Protein AF-A0A1C7MVA5-F1 (afdb_monomer_lite)

Foldseek 3Di:
DDPQDPDDPDPQQPPPPVDDDDDPVCVVCCVPVVDDCRRGPDDDPDDPVVVLVCCVRPQPQWDADPVRDIDGDPPPQPDDPLQPDEDECDPVCNVVDDDDSRHHYDYDD

Secondary structure (DSSP, 8-state):
---PPTT-S--SS----TT----HHHHHHHHHH---TTTS---SS--HHHHHHHHHHHSTT-EE-TTS-EE---TT--S--GGG-EEE--TTTGGGS--SSSSEEE---

InterPro domains:
  IPR001272 Phosphoenolpyruvate carboxykinase, ATP-utilising [PF01293] (41-108)
  IPR001272 Phosphoenolpyruvate carboxykinase, ATP-utilising [PTHR30031] (36-108)
  IPR008210 Phosphoenolpyruvate carboxykinase, N-terminal [G3DSA:3.40.449.10] (24-109)
  IPR008210 Phosphoenolpyruvate carboxykinase, N-terminal [SSF68923] (41-109)

Organism: NCBI:txid101091

Structure (mmCIF, N/CA/C/O backbone):
data_AF-A0A1C7MVA5-F1
#
_entry.id   AF-A0A1C7MVA5-F1
#
loop_
_atom_site.group_PDB
_atom_site.id
_atom_site.type_symbol
_atom_site.label_atom_id
_atom_site.label_alt_id
_atom_site.label_comp_id
_atom_site.label_asym_id
_atom_site.label_entity_id
_atom_site.label_seq_id
_atom_site.pdbx_PDB_ins_code
_atom_site.Cartn_x
_atom_site.Cartn_y
_atom_site.Cartn_z
_atom_site.occupancy
_atom_site.B_iso_or_equiv
_atom_site.auth_seq_id
_atom_site.auth_comp_id
_atom_site.auth_asym_id
_atom_site.auth_atom_id
_atom_site.pdbx_PDB_model_num
ATOM 1 N N . MET A 1 1 ? 12.395 -19.379 -6.791 1.00 32.56 1 MET A N 1
ATOM 2 C CA . MET A 1 1 ? 12.759 -19.093 -8.194 1.00 32.56 1 MET A CA 1
ATOM 3 C C . MET A 1 1 ? 12.005 -17.841 -8.599 1.00 32.56 1 MET A C 1
ATOM 5 O O . MET A 1 1 ? 10.784 -17.878 -8.629 1.00 32.56 1 MET A O 1
ATOM 9 N N . VAL A 1 2 ? 12.702 -16.716 -8.759 1.00 37.62 2 VAL A N 1
ATOM 10 C CA . VAL A 1 2 ? 12.077 -15.438 -9.129 1.00 37.62 2 VAL A CA 1
ATOM 11 C C . VAL A 1 2 ? 11.956 -15.441 -10.652 1.00 37.62 2 VAL A C 1
ATOM 13 O O . VAL A 1 2 ? 12.969 -15.429 -11.343 1.00 37.62 2 VAL A O 1
ATOM 16 N N . ASN A 1 3 ? 10.736 -15.566 -11.177 1.00 32.31 3 ASN A N 1
ATOM 17 C CA . ASN A 1 3 ? 10.489 -15.515 -12.619 1.00 32.31 3 ASN A CA 1
ATOM 18 C C . ASN A 1 3 ? 10.532 -14.055 -13.079 1.00 32.31 3 ASN A C 1
ATOM 20 O O . ASN A 1 3 ? 9.502 -13.390 -13.167 1.00 32.31 3 ASN A O 1
ATOM 24 N N . THR A 1 4 ? 11.726 -13.546 -13.364 1.00 49.03 4 THR A N 1
ATOM 25 C CA . THR A 1 4 ? 11.883 -12.250 -14.027 1.00 49.03 4 THR A CA 1
ATOM 26 C C . THR A 1 4 ? 11.502 -12.409 -15.499 1.00 49.03 4 THR A C 1
ATOM 28 O O . THR A 1 4 ? 12.032 -13.279 -16.192 1.00 49.03 4 THR A O 1
ATOM 31 N N . ARG A 1 5 ? 10.562 -11.594 -15.993 1.00 41.16 5 ARG A N 1
ATOM 32 C CA . ARG A 1 5 ? 10.206 -11.574 -17.420 1.00 41.16 5 ARG A CA 1
ATOM 33 C C . ARG A 1 5 ? 11.407 -11.072 -18.243 1.00 41.16 5 ARG A C 1
ATOM 35 O O . ARG A 1 5 ? 12.018 -10.076 -17.849 1.00 41.16 5 ARG A O 1
ATOM 42 N N . PRO A 1 6 ? 11.753 -11.721 -19.369 1.00 32.12 6 PRO A N 1
ATOM 43 C CA . PRO A 1 6 ? 12.849 -11.268 -20.218 1.00 32.12 6 PRO A CA 1
ATOM 44 C C . PRO A 1 6 ? 12.501 -9.909 -20.844 1.00 32.12 6 PRO A C 1
ATOM 46 O O . PRO A 1 6 ? 11.488 -9.790 -21.527 1.00 32.12 6 PRO A O 1
ATOM 49 N N . GLY A 1 7 ? 13.336 -8.892 -20.589 1.00 42.09 7 GLY A N 1
ATOM 50 C CA . GLY A 1 7 ? 13.245 -7.574 -21.234 1.00 42.09 7 GLY A CA 1
ATOM 51 C C . GLY A 1 7 ? 12.961 -6.362 -20.337 1.00 42.09 7 GLY A C 1
ATOM 52 O O . GLY A 1 7 ? 12.765 -5.284 -20.885 1.00 42.09 7 GLY A O 1
ATOM 53 N N . SER A 1 8 ? 12.948 -6.477 -19.001 1.00 43.47 8 SER A N 1
ATOM 54 C CA . SER A 1 8 ? 12.850 -5.276 -18.147 1.00 43.47 8 SER A CA 1
ATOM 55 C C . SER A 1 8 ? 14.203 -4.543 -18.080 1.00 43.47 8 SER A C 1
ATOM 57 O O . SER A 1 8 ? 15.161 -5.131 -17.573 1.00 43.47 8 SER A O 1
ATOM 59 N N . PRO A 1 9 ? 14.317 -3.282 -18.554 1.00 42.09 9 PRO A N 1
ATOM 60 C CA . PRO A 1 9 ? 15.557 -2.502 -18.464 1.00 42.09 9 PRO A CA 1
ATOM 61 C C . PRO A 1 9 ? 15.857 -2.038 -17.031 1.00 42.09 9 PRO A C 1
ATOM 63 O O . PRO A 1 9 ? 16.960 -1.584 -16.740 1.00 42.09 9 PRO A O 1
ATOM 66 N N . TYR A 1 10 ? 14.890 -2.173 -16.126 1.00 44.34 10 TYR A N 1
ATOM 67 C CA . TYR A 1 10 ? 15.037 -1.853 -14.721 1.00 44.34 10 TYR A CA 1
ATOM 68 C C . TYR A 1 10 ? 15.322 -3.153 -13.963 1.00 44.34 10 TYR A C 1
ATOM 70 O O . TYR A 1 10 ? 14.438 -3.878 -13.501 1.00 44.34 10 TYR A O 1
ATOM 78 N N . THR A 1 11 ? 16.596 -3.500 -13.840 1.00 50.84 11 THR A N 1
ATOM 79 C CA . THR A 1 11 ? 17.004 -4.402 -12.768 1.00 50.84 11 THR A CA 1
ATOM 80 C C . THR A 1 11 ? 16.792 -3.629 -11.471 1.00 50.84 11 THR A C 1
ATOM 82 O O . THR A 1 11 ? 17.425 -2.595 -11.287 1.00 50.84 11 THR A O 1
ATOM 85 N N . GLY A 1 12 ? 15.934 -4.099 -10.558 1.00 47.91 12 GLY A N 1
ATOM 86 C CA . GLY A 1 12 ? 15.746 -3.506 -9.216 1.00 47.91 12 GLY A CA 1
ATOM 87 C C . GLY A 1 12 ? 17.000 -3.548 -8.325 1.00 47.91 12 GLY A C 1
ATOM 88 O O . GLY A 1 12 ? 16.915 -3.406 -7.114 1.00 47.91 12 GLY A O 1
ATOM 89 N N . TYR A 1 13 ? 18.157 -3.783 -8.935 1.00 45.00 13 TYR A N 1
ATOM 90 C CA . TYR A 1 13 ? 19.482 -3.758 -8.371 1.00 45.00 13 TYR A CA 1
ATOM 91 C C . TYR A 1 13 ? 20.161 -2.497 -8.908 1.00 45.00 13 TYR A C 1
ATOM 93 O O . TYR A 1 13 ? 20.520 -2.438 -10.088 1.00 45.00 13 TYR A O 1
ATOM 101 N N . ARG A 1 14 ? 20.315 -1.472 -8.062 1.00 54.28 14 ARG A N 1
ATOM 102 C CA . ARG A 1 14 ? 21.263 -0.390 -8.345 1.00 54.28 14 ARG A CA 1
ATOM 103 C C . ARG A 1 14 ? 22.636 -1.069 -8.384 1.00 54.28 14 ARG A C 1
ATOM 105 O O . ARG A 1 14 ? 22.995 -1.707 -7.394 1.00 54.28 14 ARG A O 1
ATOM 112 N N . PRO A 1 15 ? 23.390 -1.037 -9.499 1.00 49.03 15 PRO A N 1
ATOM 113 C CA . PRO A 1 15 ? 24.743 -1.570 -9.474 1.00 49.03 15 PRO A CA 1
ATOM 114 C C . PRO A 1 15 ? 25.492 -0.829 -8.369 1.00 49.03 15 PRO A C 1
ATOM 116 O O . PRO A 1 15 ? 25.389 0.397 -8.290 1.00 49.03 15 PRO A O 1
ATOM 119 N N . ALA A 1 16 ? 26.188 -1.573 -7.507 1.00 49.06 16 ALA A N 1
ATOM 120 C CA . ALA A 1 16 ? 27.026 -1.010 -6.459 1.00 49.06 16 ALA A CA 1
ATOM 121 C C . ALA A 1 16 ? 28.090 -0.126 -7.121 1.00 49.06 16 ALA A C 1
ATOM 123 O O . ALA A 1 16 ? 29.156 -0.585 -7.532 1.00 49.06 16 ALA A O 1
ATOM 124 N N . SER A 1 17 ? 27.771 1.150 -7.316 1.00 47.09 17 SER A N 1
ATOM 125 C CA . SER A 1 17 ? 28.736 2.124 -7.781 1.00 47.09 17 SER A CA 1
ATOM 126 C C . SER A 1 17 ? 29.634 2.385 -6.588 1.00 47.09 17 SER A C 1
ATOM 128 O O . SER A 1 17 ? 29.167 2.916 -5.580 1.00 47.09 17 SER A O 1
ATOM 130 N N . ALA A 1 18 ? 30.902 2.016 -6.703 1.00 50.16 18 ALA A N 1
ATOM 131 C CA . ALA A 1 18 ? 31.895 2.088 -5.637 1.00 50.16 18 ALA A CA 1
ATOM 132 C C . ALA A 1 18 ? 32.192 3.515 -5.109 1.00 50.16 18 ALA A C 1
ATOM 134 O O . ALA A 1 18 ? 33.189 3.687 -4.428 1.00 50.16 18 ALA A O 1
ATOM 135 N N . ASN A 1 19 ? 31.361 4.522 -5.426 1.00 53.75 19 ASN A N 1
ATOM 136 C CA . ASN A 1 19 ? 31.428 5.916 -4.970 1.00 53.75 19 ASN A CA 1
ATOM 137 C C . ASN A 1 19 ? 30.049 6.631 -5.065 1.00 53.75 19 ASN A C 1
ATOM 139 O O . ASN A 1 19 ? 29.974 7.760 -5.551 1.00 53.75 19 ASN A O 1
ATOM 143 N N . SER A 1 20 ? 28.930 5.997 -4.680 1.00 60.91 20 SER A N 1
ATOM 144 C CA . SER A 1 20 ? 27.649 6.730 -4.612 1.00 60.91 20 SER A CA 1
ATOM 145 C C . SER A 1 20 ? 27.613 7.603 -3.360 1.00 60.91 2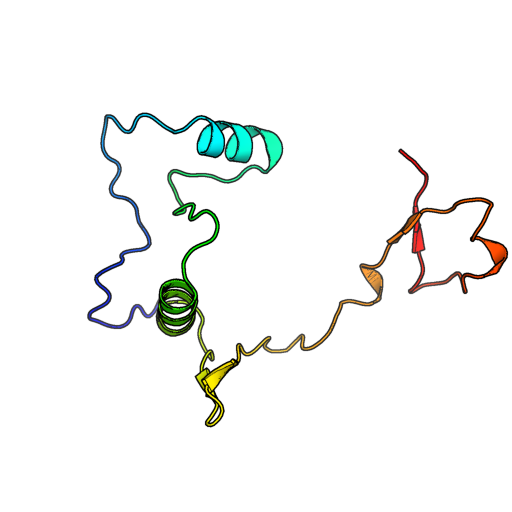0 SER A C 1
ATOM 147 O O . SER A 1 20 ? 27.527 7.097 -2.250 1.00 60.91 20 SER A O 1
ATOM 149 N N . VAL A 1 21 ? 27.671 8.920 -3.543 1.00 74.25 21 VAL A N 1
ATOM 150 C CA . VAL A 1 21 ? 27.310 9.874 -2.491 1.00 74.25 21 VAL A CA 1
ATOM 151 C C . VAL A 1 21 ? 25.806 9.734 -2.261 1.00 74.25 21 VAL A C 1
ATOM 153 O O . VAL A 1 21 ? 25.022 9.999 -3.177 1.00 74.25 21 VAL A O 1
ATOM 156 N N . HIS A 1 22 ? 25.413 9.267 -1.077 1.00 79.00 22 HIS A N 1
ATOM 157 C CA . HIS A 1 22 ? 24.009 9.183 -0.694 1.00 79.00 22 HIS A CA 1
ATOM 158 C C . HIS A 1 22 ? 23.458 10.583 -0.442 1.00 79.00 22 HIS A C 1
ATOM 160 O O . HIS A 1 22 ? 24.145 11.496 0.019 1.00 79.00 22 HIS A O 1
ATOM 166 N N . THR A 1 23 ? 22.202 10.781 -0.810 1.00 86.44 23 THR A N 1
ATOM 167 C CA . THR A 1 23 ? 21.480 12.001 -0.483 1.00 86.44 23 THR A CA 1
ATOM 168 C C . THR A 1 23 ? 21.112 11.984 0.994 1.00 86.44 23 THR A C 1
ATOM 170 O O . THR A 1 23 ? 20.806 10.936 1.557 1.00 86.44 23 THR A O 1
ATOM 173 N N . LYS A 1 24 ? 21.023 13.167 1.605 1.00 88.50 24 LYS A N 1
ATOM 174 C CA . LYS A 1 24 ? 20.553 13.301 2.989 1.00 88.50 24 LYS A CA 1
ATOM 175 C C . LYS A 1 24 ? 19.200 12.611 3.227 1.00 88.50 24 LYS A C 1
ATOM 177 O O . LYS A 1 24 ? 18.966 12.055 4.283 1.00 88.50 24 LYS A O 1
ATOM 182 N N . VAL A 1 25 ? 18.319 12.605 2.222 1.00 87.56 25 VAL A N 1
ATOM 183 C CA . VAL A 1 25 ? 17.016 11.925 2.302 1.00 87.56 25 VAL A CA 1
ATOM 184 C C . VAL A 1 25 ? 17.170 10.405 2.384 1.00 87.56 25 VAL A C 1
ATOM 186 O O . VAL A 1 25 ? 16.421 9.766 3.113 1.00 87.56 25 VAL A O 1
ATOM 189 N N . GLU A 1 26 ? 18.108 9.818 1.638 1.00 88.56 26 GLU A N 1
ATOM 190 C CA . GLU A 1 26 ? 18.408 8.384 1.726 1.00 88.56 26 GLU A CA 1
ATOM 191 C C . GLU A 1 26 ? 18.971 8.041 3.114 1.00 88.56 26 GLU A C 1
ATOM 193 O O . GLU A 1 26 ? 18.495 7.099 3.742 1.00 88.56 26 GLU A O 1
ATOM 198 N N . GLU A 1 27 ? 19.905 8.846 3.626 1.00 89.75 27 GLU A N 1
ATOM 199 C CA . GLU A 1 27 ? 20.475 8.689 4.972 1.00 89.75 27 GLU A CA 1
ATOM 200 C C . GLU A 1 27 ? 19.411 8.811 6.072 1.00 89.75 27 GLU A C 1
ATOM 202 O O . GLU A 1 27 ? 19.288 7.913 6.904 1.00 89.75 27 GLU A O 1
ATOM 207 N N . ASP A 1 28 ? 18.579 9.856 6.025 1.00 91.69 28 ASP A N 1
ATOM 208 C CA . ASP A 1 28 ? 17.484 10.066 6.974 1.00 91.69 28 ASP A CA 1
ATOM 209 C C . ASP A 1 28 ? 16.504 8.872 6.932 1.00 91.69 28 ASP A C 1
ATOM 211 O O . ASP A 1 28 ? 16.111 8.327 7.963 1.00 91.69 28 ASP A O 1
ATOM 215 N N . LEU A 1 29 ? 16.110 8.402 5.743 1.00 91.06 29 LEU A N 1
ATOM 216 C CA . LEU A 1 29 ? 15.213 7.245 5.616 1.00 91.06 29 LEU A CA 1
ATOM 217 C C . LEU A 1 29 ? 15.842 5.950 6.140 1.00 91.06 29 LEU A C 1
ATOM 219 O O . LEU A 1 29 ? 15.129 5.091 6.668 1.00 91.06 29 LEU A O 1
ATOM 223 N N . HIS A 1 30 ? 17.156 5.803 6.014 1.00 92.12 30 HIS A N 1
ATOM 224 C CA . HIS A 1 30 ? 17.869 4.682 6.600 1.00 92.12 30 HIS A CA 1
ATOM 225 C C . HIS A 1 30 ? 17.847 4.741 8.129 1.00 92.12 30 HIS A C 1
ATOM 227 O O . HIS A 1 30 ? 17.467 3.761 8.767 1.00 92.12 30 HIS A O 1
ATOM 233 N N . GLU A 1 31 ? 18.173 5.895 8.711 1.00 93.25 31 GLU A N 1
ATOM 234 C CA . GLU A 1 31 ? 18.221 6.085 10.162 1.00 93.25 31 GLU A CA 1
ATOM 235 C C . GLU A 1 31 ? 16.836 5.949 10.814 1.00 93.25 31 GLU A C 1
ATOM 237 O O . GLU A 1 31 ? 16.670 5.200 11.777 1.00 93.25 31 GLU A O 1
ATOM 242 N N . TYR A 1 32 ? 15.820 6.630 10.277 1.00 92.50 32 TYR A N 1
ATOM 243 C CA . TYR A 1 32 ? 14.492 6.689 10.898 1.00 92.50 32 TYR A CA 1
ATOM 244 C C . TYR A 1 32 ? 13.593 5.498 10.555 1.00 92.50 32 TYR A C 1
ATOM 246 O O . TYR A 1 32 ? 12.783 5.084 11.386 1.00 92.50 32 TYR A O 1
ATOM 254 N N . ALA A 1 33 ? 13.682 4.974 9.329 1.00 91.25 33 ALA A N 1
ATOM 255 C CA . ALA A 1 33 ? 12.766 3.949 8.825 1.00 91.25 33 ALA A CA 1
ATOM 256 C C . ALA A 1 33 ? 13.446 2.604 8.521 1.00 91.25 33 ALA A C 1
ATOM 258 O O . ALA A 1 33 ? 12.756 1.652 8.153 1.00 91.25 33 ALA A O 1
ATOM 259 N N . GLY A 1 34 ? 14.772 2.499 8.671 1.00 91.25 34 GLY A N 1
ATOM 260 C CA . GLY A 1 34 ? 15.517 1.268 8.397 1.00 91.25 34 GLY A CA 1
ATOM 261 C C . GLY A 1 34 ? 15.528 0.875 6.918 1.00 91.25 34 GLY A C 1
ATOM 262 O O . GLY A 1 34 ? 15.698 -0.302 6.595 1.00 91.25 34 GLY A O 1
ATOM 263 N N . ILE A 1 35 ? 15.298 1.829 6.011 1.00 89.69 35 ILE A N 1
ATOM 264 C CA . ILE A 1 35 ? 15.269 1.566 4.570 1.00 89.69 35 ILE A CA 1
ATOM 265 C C . ILE A 1 35 ? 16.707 1.459 4.056 1.00 89.69 35 ILE A C 1
ATOM 267 O O . ILE A 1 35 ? 17.494 2.396 4.148 1.00 89.69 35 ILE A O 1
ATOM 271 N N . ASP A 1 36 ? 17.055 0.297 3.510 1.00 89.44 36 ASP A N 1
ATOM 272 C CA . ASP A 1 36 ? 18.367 0.027 2.919 1.00 89.44 36 ASP A CA 1
ATOM 273 C C . ASP A 1 36 ? 18.408 0.515 1.461 1.00 89.44 36 ASP A C 1
ATOM 275 O O . ASP A 1 36 ? 17.982 -0.187 0.538 1.00 89.44 36 ASP A O 1
ATOM 279 N N . TYR A 1 37 ? 18.900 1.738 1.262 1.00 85.50 37 TYR A N 1
ATOM 280 C CA . TYR A 1 37 ? 18.987 2.400 -0.045 1.00 85.50 37 TYR A CA 1
ATOM 281 C C . TYR A 1 37 ? 19.985 1.758 -1.022 1.00 85.50 37 TYR A C 1
ATOM 283 O O . TYR A 1 37 ? 19.964 2.088 -2.209 1.00 85.50 37 TYR A O 1
ATOM 291 N N . ASP A 1 38 ? 20.825 0.819 -0.576 1.00 84.81 38 ASP A N 1
ATOM 292 C CA . ASP A 1 38 ? 21.675 0.034 -1.479 1.00 84.81 38 ASP A CA 1
ATOM 293 C C . ASP A 1 38 ? 20.896 -1.115 -2.126 1.00 84.81 38 ASP A C 1
ATOM 295 O O . ASP A 1 38 ? 21.264 -1.618 -3.191 1.00 84.81 38 ASP A O 1
ATOM 299 N N . LYS A 1 39 ? 19.785 -1.525 -1.504 1.00 86.50 39 LYS A N 1
ATOM 300 C CA . LYS A 1 39 ? 18.929 -2.618 -1.984 1.00 86.50 39 LYS A CA 1
ATOM 301 C C . LYS A 1 39 ? 17.658 -2.148 -2.672 1.00 86.50 39 LYS A C 1
ATOM 303 O O . LYS A 1 39 ? 17.036 -2.949 -3.367 1.00 86.50 39 LYS A O 1
ATOM 308 N N . VAL A 1 40 ? 17.247 -0.896 -2.474 1.00 86.12 40 VAL A N 1
ATOM 309 C CA . VAL A 1 40 ? 16.009 -0.358 -3.051 1.00 86.12 40 VAL A CA 1
ATOM 310 C C . VAL A 1 40 ? 16.235 0.978 -3.740 1.00 86.12 40 VAL A C 1
ATOM 312 O O . VAL A 1 40 ? 17.083 1.772 -3.353 1.00 86.12 40 VAL A O 1
ATOM 315 N N . THR A 1 41 ? 15.432 1.254 -4.764 1.00 87.06 41 THR A N 1
ATOM 316 C CA . THR A 1 41 ? 15.406 2.573 -5.404 1.00 87.06 41 THR A CA 1
ATOM 317 C C . THR A 1 41 ? 14.385 3.463 -4.701 1.00 87.06 41 THR A C 1
ATOM 319 O O . THR A 1 41 ? 13.208 3.113 -4.630 1.00 87.06 41 THR A O 1
ATOM 322 N N . ILE A 1 42 ? 14.817 4.627 -4.208 1.00 87.31 42 ILE A N 1
ATOM 323 C CA . ILE A 1 42 ? 13.929 5.613 -3.581 1.00 87.31 42 ILE A CA 1
ATOM 324 C C . ILE A 1 42 ? 13.461 6.617 -4.637 1.00 87.31 42 ILE A C 1
ATOM 326 O O . ILE A 1 42 ? 14.255 7.342 -5.232 1.00 87.31 42 ILE A O 1
ATOM 330 N N . MET A 1 43 ? 12.146 6.678 -4.859 1.00 88.69 43 MET A N 1
ATOM 331 C CA . MET A 1 43 ? 11.518 7.619 -5.788 1.00 88.69 43 MET A CA 1
ATOM 332 C C . MET A 1 43 ? 10.546 8.516 -5.029 1.00 88.69 43 MET A C 1
ATOM 334 O O . MET A 1 43 ? 9.497 8.067 -4.568 1.00 88.69 43 MET A O 1
ATOM 338 N N . ARG A 1 44 ? 10.872 9.804 -4.902 1.00 88.69 44 ARG A N 1
ATOM 339 C CA . ARG A 1 44 ? 9.985 10.771 -4.246 1.00 88.69 44 ARG A CA 1
ATOM 340 C C . ARG A 1 44 ? 8.922 11.255 -5.230 1.00 88.69 44 ARG A C 1
ATOM 342 O O . ARG A 1 44 ? 9.253 11.973 -6.166 1.00 88.69 44 ARG A O 1
ATOM 349 N N . ASN A 1 45 ? 7.656 10.917 -4.972 1.00 92.25 45 ASN A N 1
ATOM 350 C CA . ASN A 1 45 ? 6.492 11.335 -5.768 1.00 92.25 45 ASN A CA 1
ATOM 351 C C . ASN A 1 45 ? 6.692 11.144 -7.287 1.00 92.25 45 ASN A C 1
ATOM 353 O O . ASN A 1 45 ? 6.642 12.123 -8.036 1.00 92.25 45 ASN A O 1
ATOM 357 N N . PRO A 1 46 ? 6.954 9.908 -7.753 1.00 93.19 46 PRO A N 1
ATOM 358 C CA . PRO A 1 46 ? 7.095 9.642 -9.179 1.00 93.19 46 PRO A CA 1
ATOM 359 C C . PRO A 1 46 ? 5.810 10.003 -9.937 1.00 93.19 46 PRO A C 1
ATOM 361 O O . PRO A 1 46 ? 4.715 10.048 -9.371 1.00 93.19 46 PRO A O 1
ATOM 364 N N . SER A 1 47 ? 5.942 10.247 -11.240 1.00 96.50 47 SER A N 1
ATOM 365 C CA . SER A 1 47 ? 4.786 10.512 -12.093 1.00 96.50 47 SER A CA 1
ATOM 366 C C . SER A 1 47 ? 3.843 9.305 -12.142 1.00 96.50 47 SER A C 1
ATOM 368 O O . SER A 1 47 ? 4.249 8.159 -11.936 1.00 96.50 47 SER A O 1
ATOM 370 N N . VAL A 1 48 ? 2.575 9.558 -12.478 1.00 95.81 48 VAL A N 1
ATOM 371 C CA . VAL A 1 48 ? 1.564 8.498 -12.616 1.00 95.81 48 VAL A CA 1
ATOM 372 C C . VAL A 1 48 ? 2.018 7.421 -13.606 1.00 95.81 48 VAL A C 1
ATOM 374 O O . VAL A 1 48 ? 1.880 6.240 -13.313 1.00 95.81 48 VAL A O 1
ATOM 377 N N . ALA A 1 49 ? 2.622 7.805 -14.735 1.00 95.94 49 ALA A N 1
ATOM 378 C CA . ALA A 1 49 ? 3.121 6.854 -15.731 1.00 95.94 49 ALA A CA 1
ATOM 379 C C . ALA A 1 49 ? 4.161 5.888 -15.141 1.00 95.94 49 ALA A C 1
ATOM 381 O O . ALA A 1 49 ? 4.030 4.676 -15.288 1.00 95.94 49 ALA A O 1
ATOM 382 N N . VAL A 1 50 ? 5.127 6.416 -14.383 1.00 95.44 50 VAL A N 1
ATOM 383 C CA . VAL A 1 50 ? 6.151 5.599 -13.722 1.00 95.44 50 VAL A CA 1
ATOM 384 C C . VAL A 1 50 ? 5.521 4.652 -12.699 1.00 95.44 50 VAL A C 1
ATOM 386 O O . VAL A 1 50 ? 5.897 3.487 -12.639 1.00 95.44 50 VAL A O 1
ATOM 389 N N . LEU A 1 51 ? 4.526 5.104 -11.927 1.00 94.31 51 LEU A N 1
ATOM 390 C CA . LEU A 1 51 ? 3.813 4.234 -10.980 1.00 94.31 51 LEU A CA 1
ATOM 391 C C . LEU A 1 51 ? 3.125 3.053 -11.681 1.00 94.31 51 LEU A C 1
ATOM 393 O O . LEU A 1 51 ? 3.187 1.928 -11.185 1.00 94.31 51 LEU A O 1
ATOM 397 N N . TYR A 1 52 ? 2.500 3.292 -12.837 1.00 95.62 52 TYR A N 1
ATOM 398 C CA . TYR A 1 52 ? 1.853 2.242 -13.629 1.00 95.62 52 TYR A CA 1
ATOM 399 C C . TYR A 1 52 ? 2.877 1.244 -14.174 1.00 95.62 52 TYR A C 1
ATOM 401 O O . TYR A 1 52 ? 2.681 0.037 -14.043 1.00 95.62 52 TYR A O 1
ATOM 409 N N . GLU A 1 53 ? 3.978 1.734 -14.746 1.00 94.94 53 GLU A N 1
ATOM 410 C CA . GLU A 1 53 ? 5.051 0.888 -15.278 1.00 94.94 53 GLU A CA 1
ATOM 411 C C . GLU A 1 53 ? 5.658 -0.005 -14.195 1.00 94.94 53 GLU A C 1
ATOM 413 O O . GLU A 1 53 ? 5.782 -1.215 -14.390 1.00 94.94 53 GLU A O 1
ATOM 418 N N . GLN A 1 54 ? 5.984 0.567 -13.033 1.00 93.75 54 GLN A N 1
ATOM 419 C CA . GLN A 1 54 ? 6.548 -0.175 -11.906 1.00 93.75 54 GLN A CA 1
ATOM 420 C C . GLN A 1 54 ? 5.579 -1.263 -11.423 1.00 93.75 54 GLN A C 1
ATOM 422 O O . GLN A 1 54 ? 5.968 -2.425 -11.292 1.00 93.75 54 GLN A O 1
ATOM 427 N N . ALA A 1 55 ? 4.302 -0.927 -11.228 1.00 93.75 55 ALA A N 1
ATOM 428 C CA . ALA A 1 55 ? 3.314 -1.883 -10.738 1.00 93.75 55 ALA A CA 1
ATOM 429 C C . ALA A 1 55 ? 3.053 -3.025 -11.737 1.00 93.75 55 ALA A C 1
ATOM 431 O O . ALA A 1 55 ? 3.015 -4.187 -11.347 1.00 93.75 55 ALA A O 1
ATOM 432 N N . LEU A 1 56 ? 2.943 -2.727 -13.036 1.00 94.19 56 LEU A N 1
ATOM 433 C CA . LEU A 1 56 ? 2.763 -3.755 -14.069 1.00 94.19 56 LEU A CA 1
ATOM 434 C C . LEU A 1 56 ? 4.001 -4.639 -14.271 1.00 94.19 56 LEU A C 1
ATOM 436 O O . LEU A 1 56 ? 3.874 -5.788 -14.701 1.00 94.19 56 LEU A O 1
ATOM 440 N N . THR A 1 57 ? 5.191 -4.104 -13.992 1.00 93.56 57 THR A N 1
ATOM 441 C CA . THR A 1 57 ? 6.458 -4.821 -14.173 1.00 93.56 57 THR A CA 1
ATOM 442 C C . THR A 1 57 ? 6.761 -5.746 -12.999 1.00 93.56 57 THR A C 1
ATOM 444 O O . THR A 1 57 ? 7.185 -6.881 -13.223 1.00 93.56 57 THR A O 1
ATOM 447 N N . TYR A 1 58 ? 6.547 -5.281 -11.765 1.00 91.31 58 TYR A N 1
ATOM 448 C CA . TYR A 1 58 ? 7.031 -5.970 -10.564 1.00 91.31 58 TYR A CA 1
ATOM 449 C C . TYR A 1 58 ? 5.939 -6.578 -9.688 1.00 91.31 58 TYR A C 1
ATOM 451 O O . TYR A 1 58 ? 6.224 -7.551 -8.993 1.00 91.31 58 TYR A O 1
ATOM 459 N N . GLU A 1 59 ? 4.707 -6.065 -9.729 1.00 90.06 59 GLU A N 1
ATOM 460 C CA . GLU A 1 59 ? 3.623 -6.556 -8.876 1.00 90.06 59 GLU A CA 1
ATOM 461 C C . GLU A 1 59 ? 2.722 -7.526 -9.646 1.00 90.06 59 GLU A C 1
ATOM 463 O O . GLU A 1 59 ? 1.917 -7.151 -10.508 1.00 90.06 59 GLU A O 1
ATOM 468 N N . GLN A 1 60 ? 2.854 -8.813 -9.330 1.00 90.12 60 GLN A N 1
ATOM 469 C CA . GLN A 1 60 ? 2.117 -9.863 -10.018 1.00 90.12 60 GLN A CA 1
ATOM 470 C C . GLN A 1 60 ? 0.608 -9.750 -9.766 1.00 90.12 60 GLN A C 1
ATOM 472 O O . GLN A 1 60 ? 0.145 -9.681 -8.634 1.00 90.12 60 GLN A O 1
ATOM 477 N N . GLY A 1 61 ? -0.178 -9.823 -10.841 1.00 89.25 61 GLY A N 1
ATOM 478 C CA . GLY A 1 61 ? -1.636 -9.710 -10.756 1.00 89.25 61 GLY A CA 1
ATOM 479 C C . GLY A 1 61 ? -2.144 -8.271 -10.827 1.00 89.25 61 GLY A C 1
ATOM 480 O O . GLY A 1 61 ? -3.351 -8.063 -10.727 1.00 89.25 61 GLY A O 1
ATOM 481 N N . THR A 1 62 ? -1.256 -7.297 -11.049 1.00 94.25 62 THR A N 1
ATOM 482 C CA . THR A 1 62 ? -1.652 -5.931 -11.394 1.00 94.25 62 THR A CA 1
ATOM 483 C C . THR A 1 62 ? -2.132 -5.844 -12.841 1.00 94.25 62 THR A C 1
ATOM 485 O O . THR A 1 62 ? -1.494 -6.372 -13.753 1.00 94.25 62 THR A O 1
ATOM 488 N N . VAL A 1 63 ? -3.255 -5.159 -13.058 1.00 95.19 63 VAL A N 1
ATOM 489 C CA . VAL A 1 63 ? -3.858 -4.914 -14.376 1.00 95.19 63 VAL A CA 1
ATOM 490 C C . VAL A 1 63 ? -4.351 -3.471 -14.494 1.00 95.19 63 VAL A C 1
ATOM 492 O O . VAL A 1 63 ? -4.533 -2.787 -13.489 1.00 95.19 63 VAL A O 1
ATOM 495 N N . ILE A 1 64 ? -4.596 -3.013 -15.723 1.00 96.88 64 ILE A N 1
ATOM 496 C CA . ILE A 1 64 ? -5.296 -1.750 -15.992 1.00 96.88 64 ILE A CA 1
ATOM 497 C C . ILE A 1 64 ? -6.734 -2.080 -16.405 1.00 96.88 64 ILE A C 1
ATOM 499 O O . ILE A 1 64 ? -6.954 -2.917 -17.281 1.00 96.88 64 ILE A O 1
ATOM 503 N N . SER A 1 65 ? -7.717 -1.439 -15.775 1.00 96.75 65 SER A N 1
ATOM 504 C CA . SER A 1 65 ? -9.128 -1.583 -16.144 1.00 96.75 65 SER A CA 1
ATOM 505 C C . SER A 1 65 ? -9.451 -0.864 -17.460 1.00 96.75 65 SER A C 1
ATOM 507 O O . SER A 1 65 ? -8.715 0.013 -17.906 1.00 96.75 65 SER A O 1
ATOM 509 N N . SER A 1 66 ? -10.602 -1.156 -18.070 1.00 96.25 66 SER A N 1
ATOM 510 C CA . SER A 1 66 ? -11.060 -0.437 -19.273 1.00 96.25 66 SER A CA 1
ATOM 511 C C . SER A 1 66 ? -11.286 1.064 -19.046 1.00 96.25 66 SER A C 1
ATOM 513 O O . SER A 1 66 ? -11.299 1.829 -20.004 1.00 96.25 66 SER A O 1
ATOM 515 N N . ALA A 1 67 ? -11.447 1.490 -17.789 1.00 96.94 67 ALA A N 1
ATOM 516 C CA . ALA A 1 67 ? -11.539 2.895 -17.395 1.00 96.94 67 ALA A CA 1
ATOM 517 C C . ALA A 1 67 ? -10.163 3.543 -17.141 1.00 96.94 67 ALA A C 1
ATOM 519 O O . ALA A 1 67 ? -10.095 4.705 -16.751 1.00 96.94 67 ALA A O 1
ATOM 520 N N . GLY A 1 68 ? -9.069 2.798 -17.325 1.00 94.44 68 GLY A N 1
ATOM 521 C CA . GLY A 1 68 ? -7.705 3.281 -17.123 1.00 94.44 68 GLY A CA 1
ATOM 522 C C . GLY A 1 68 ? -7.219 3.239 -15.674 1.00 94.44 68 GLY A C 1
ATOM 523 O O . GLY A 1 68 ? -6.163 3.789 -15.397 1.00 94.44 68 GLY A O 1
ATOM 524 N N . ALA A 1 69 ? -7.947 2.602 -14.749 1.00 95.12 69 ALA A N 1
ATOM 525 C CA . ALA A 1 69 ? -7.528 2.500 -13.350 1.00 95.12 69 ALA A CA 1
ATOM 526 C C . ALA A 1 69 ? -6.554 1.333 -13.133 1.00 95.12 69 ALA A C 1
ATOM 528 O O . ALA A 1 69 ? -6.782 0.233 -13.640 1.00 95.12 69 ALA A O 1
ATOM 529 N N . LEU A 1 70 ? -5.514 1.553 -12.327 1.00 95.31 70 LEU A N 1
ATOM 530 C CA . LEU A 1 70 ? -4.605 0.504 -11.870 1.00 95.31 70 LEU A CA 1
ATOM 531 C C . LEU A 1 70 ? -5.282 -0.362 -10.798 1.00 95.31 70 LEU A C 1
ATOM 533 O O . LEU A 1 70 ? -5.727 0.140 -9.765 1.00 95.31 70 LEU A O 1
ATOM 537 N N . CYS A 1 71 ? -5.339 -1.668 -11.028 1.00 94.44 71 CYS A N 1
ATOM 538 C CA . CYS A 1 71 ? -5.939 -2.637 -10.120 1.00 94.44 71 CYS A CA 1
ATOM 539 C C . CYS A 1 71 ? -4.885 -3.663 -9.699 1.00 94.44 71 CYS A C 1
ATOM 541 O O . CYS 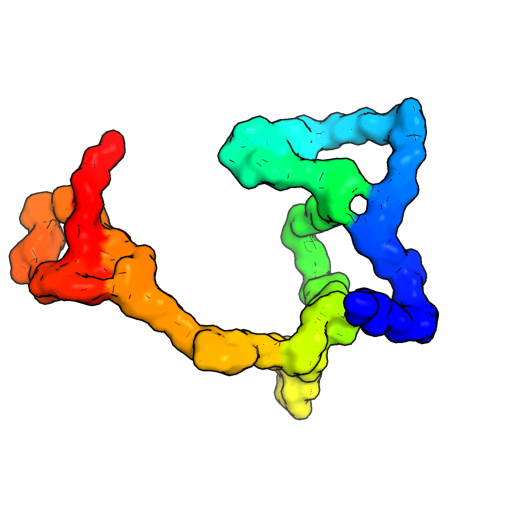A 1 71 ? -4.476 -4.481 -10.518 1.00 94.44 71 CYS A O 1
ATOM 543 N N . ALA A 1 72 ? -4.4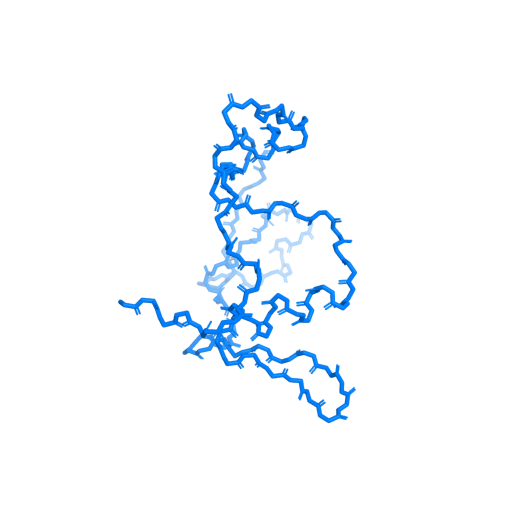70 -3.635 -8.431 1.00 91.81 72 ALA A N 1
ATOM 544 C CA . ALA A 1 72 ? -3.565 -4.624 -7.842 1.00 91.81 72 ALA A CA 1
ATOM 545 C C . ALA A 1 72 ? -4.352 -5.695 -7.068 1.00 91.81 72 ALA A C 1
ATOM 547 O O . ALA A 1 72 ? -5.321 -5.384 -6.369 1.00 91.81 72 ALA A O 1
ATOM 548 N N . TYR A 1 73 ? -3.941 -6.959 -7.180 1.00 88.12 73 TYR A N 1
ATOM 549 C CA . TYR A 1 73 ? -4.599 -8.075 -6.501 1.00 88.12 73 TYR A CA 1
ATOM 550 C C . TYR A 1 73 ? -3.966 -8.348 -5.130 1.00 88.12 73 TYR A C 1
ATOM 552 O O . TYR A 1 73 ? -2.834 -8.801 -5.037 1.00 88.12 73 TYR A O 1
ATOM 560 N N . SER A 1 74 ? -4.723 -8.148 -4.048 1.00 82.25 74 SER A N 1
ATOM 561 C CA . SER A 1 74 ? -4.255 -8.303 -2.656 1.00 82.25 74 SER A CA 1
ATOM 562 C C . SER A 1 74 ? -4.213 -9.754 -2.140 1.00 82.25 74 SER A C 1
ATOM 564 O O . SER A 1 74 ? -3.989 -10.011 -0.953 1.00 82.25 74 SER A O 1
ATOM 566 N N . GLY A 1 75 ? -4.413 -10.742 -3.017 1.00 84.44 75 GLY A N 1
ATOM 567 C CA . GLY A 1 75 ? -4.308 -12.153 -2.654 1.00 84.44 75 GLY A CA 1
ATOM 568 C C . GLY A 1 75 ? -5.388 -12.612 -1.668 1.00 84.44 75 GLY A C 1
ATOM 569 O O . GLY A 1 75 ? -6.547 -12.214 -1.732 1.00 84.44 75 GLY A O 1
ATOM 570 N N . LYS A 1 76 ? -5.010 -13.486 -0.727 1.00 84.88 76 LYS A N 1
ATOM 571 C CA . LYS A 1 76 ? -5.927 -14.089 0.264 1.00 84.88 76 LYS A CA 1
ATOM 572 C C . LYS A 1 76 ? -6.476 -13.080 1.287 1.00 84.88 76 LYS A C 1
ATOM 574 O O . LYS A 1 76 ? -7.418 -13.396 2.013 1.00 84.88 76 LYS A O 1
ATOM 579 N N . LYS A 1 77 ? -5.858 -11.904 1.417 1.00 83.19 77 LYS A N 1
ATOM 580 C CA . LYS A 1 77 ? -6.178 -10.902 2.441 1.00 83.19 77 LYS A CA 1
ATOM 581 C C . LYS A 1 77 ? -6.637 -9.617 1.758 1.00 83.19 77 LYS A C 1
ATOM 583 O O . LYS A 1 77 ? -5.849 -8.721 1.503 1.00 83.19 77 LYS A O 1
ATOM 588 N N . THR A 1 78 ? -7.934 -9.542 1.479 1.00 83.81 78 THR A N 1
ATOM 589 C CA . THR A 1 78 ? -8.529 -8.485 0.646 1.00 83.81 78 THR A CA 1
ATOM 590 C C . THR A 1 78 ? -9.029 -7.261 1.413 1.00 83.81 78 THR A C 1
ATOM 592 O O . THR A 1 78 ? -9.580 -6.343 0.813 1.00 83.81 78 THR A O 1
ATOM 595 N N . GLY A 1 79 ? -8.846 -7.220 2.734 1.00 84.31 79 GLY A N 1
ATOM 596 C CA . GLY A 1 79 ? -9.340 -6.141 3.586 1.00 84.31 79 GLY A CA 1
ATOM 597 C C . GLY A 1 79 ? -8.346 -5.751 4.671 1.00 84.31 79 GLY A C 1
ATOM 598 O O . GLY A 1 79 ? -7.311 -6.390 4.854 1.00 84.31 79 GLY A O 1
ATOM 599 N N . ARG A 1 80 ? -8.684 -4.698 5.420 1.00 85.94 80 ARG A N 1
ATOM 600 C CA . ARG A 1 80 ? -7.914 -4.300 6.603 1.00 85.94 80 ARG A CA 1
ATOM 601 C C . ARG A 1 80 ? -7.948 -5.417 7.641 1.00 85.94 80 ARG A C 1
ATOM 603 O O . ARG A 1 80 ? -9.000 -6.010 7.858 1.00 85.94 80 ARG A O 1
ATOM 610 N N . SER A 1 81 ? -6.829 -5.652 8.318 1.00 88.12 81 SER A N 1
ATOM 611 C CA . SER A 1 81 ? -6.759 -6.530 9.488 1.00 88.12 81 SER A CA 1
ATOM 612 C C . SER A 1 81 ? -7.443 -5.838 10.670 1.00 88.12 81 SER A 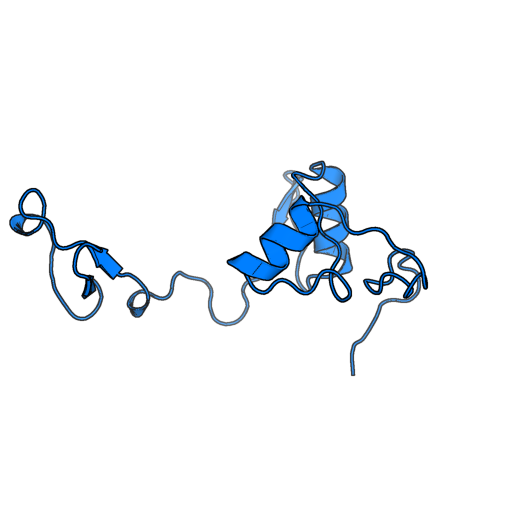C 1
ATOM 614 O O . SER A 1 81 ? -6.840 -4.940 11.252 1.00 88.12 81 SER A O 1
ATOM 616 N N . PRO A 1 82 ? -8.677 -6.208 11.072 1.00 86.12 82 PRO A N 1
ATOM 617 C CA . PRO A 1 82 ? -9.419 -5.411 12.053 1.00 86.12 82 PRO A CA 1
ATOM 618 C C . PRO A 1 82 ? -8.717 -5.355 13.414 1.00 86.12 82 PRO A C 1
ATOM 620 O O . PRO A 1 82 ? -8.808 -4.354 14.110 1.00 86.12 82 PRO A O 1
ATOM 623 N N . LYS A 1 83 ? -7.967 -6.411 13.751 1.00 88.50 83 LYS A N 1
ATOM 624 C CA . LYS A 1 83 ? -7.177 -6.535 14.985 1.00 88.50 83 LYS A CA 1
ATOM 625 C C . LYS A 1 83 ? -5.901 -5.681 15.012 1.00 88.50 83 LYS A C 1
ATOM 627 O O . LYS A 1 83 ? -5.261 -5.601 16.052 1.00 88.50 83 LYS A O 1
ATOM 632 N N . ASP A 1 84 ? -5.520 -5.083 13.886 1.00 90.25 84 ASP A N 1
ATOM 633 C CA . ASP A 1 84 ? -4.337 -4.217 13.779 1.00 90.25 84 ASP A CA 1
ATOM 634 C C . ASP A 1 84 ? -4.668 -2.740 14.057 1.00 90.25 84 ASP A C 1
ATOM 636 O O . ASP A 1 84 ? -3.813 -1.861 14.049 1.00 90.25 84 ASP A O 1
ATOM 640 N N . LYS A 1 85 ? -5.943 -2.437 14.318 1.00 90.25 85 LYS A N 1
ATOM 641 C CA . LYS A 1 85 ? -6.384 -1.084 14.626 1.00 90.25 85 LYS A CA 1
ATOM 642 C C . LYS A 1 85 ? -6.139 -0.762 16.099 1.00 90.25 85 LYS A C 1
ATOM 644 O O . LYS A 1 85 ? -6.707 -1.404 16.982 1.00 90.25 85 LYS A O 1
ATOM 649 N N . ARG A 1 86 ? -5.351 0.284 16.349 1.00 92.38 86 ARG A N 1
ATOM 650 C CA . ARG A 1 86 ? -5.165 0.895 17.671 1.00 92.38 86 ARG A CA 1
ATOM 651 C C . ARG A 1 86 ? -5.764 2.292 17.681 1.00 92.38 86 ARG A C 1
ATOM 653 O O . ARG A 1 86 ? -5.653 3.004 16.686 1.00 92.38 86 ARG A O 1
ATOM 660 N N . ILE A 1 87 ? -6.426 2.646 18.774 1.00 94.19 87 ILE A N 1
ATOM 661 C CA . ILE A 1 87 ? -7.055 3.955 18.958 1.00 94.19 87 ILE A CA 1
ATOM 662 C C . ILE A 1 87 ? -6.475 4.557 20.228 1.00 94.19 87 ILE A C 1
ATOM 664 O O . ILE A 1 87 ? -6.433 3.871 21.249 1.00 94.19 87 ILE A O 1
ATOM 668 N N . VAL A 1 88 ? -5.995 5.797 20.142 1.00 95.31 88 VAL A N 1
ATOM 669 C CA . VAL A 1 88 ? -5.507 6.521 21.318 1.00 95.31 88 VAL A CA 1
ATOM 670 C C . VAL A 1 88 ? -6.682 6.719 22.269 1.00 95.31 88 VAL A C 1
ATOM 672 O O . VAL A 1 88 ? -7.757 7.153 21.857 1.00 95.31 88 VAL A O 1
ATOM 675 N N . GLU A 1 89 ? -6.498 6.320 23.519 1.00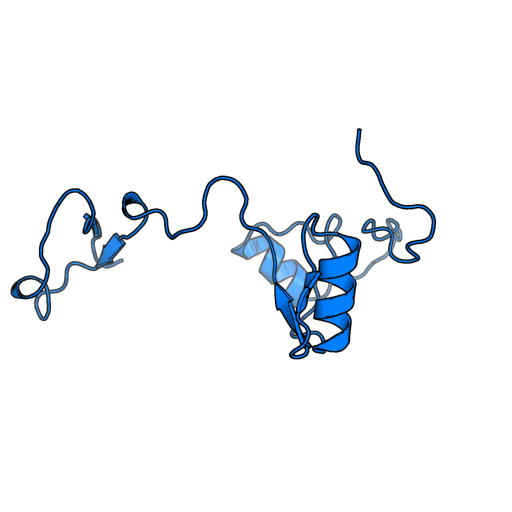 94.31 89 GLU A N 1
ATOM 676 C CA . GLU A 1 89 ? -7.496 6.512 24.561 1.00 94.31 89 GLU A CA 1
ATOM 677 C C . GLU A 1 89 ? -7.373 7.937 25.110 1.00 94.31 89 GLU A C 1
ATOM 679 O O . GLU A 1 89 ? -6.492 8.228 25.913 1.00 94.31 89 GLU A O 1
ATOM 684 N N . GLU A 1 90 ? -8.246 8.828 24.637 1.00 94.69 90 GLU A N 1
ATOM 685 C CA . GLU A 1 90 ? -8.339 10.220 25.088 1.00 94.69 90 GLU A CA 1
ATOM 686 C C . GLU A 1 90 ? -9.703 10.510 25.732 1.00 94.69 90 GLU A C 1
ATOM 688 O O . GLU A 1 90 ? -10.737 9.932 25.373 1.00 94.69 90 GLU A O 1
ATOM 693 N N . GLU A 1 91 ? -9.724 11.433 26.695 1.00 93.88 91 GLU A N 1
ATOM 694 C CA . GLU A 1 91 ? -10.911 11.711 27.513 1.00 93.88 91 GLU A CA 1
ATOM 695 C C . GLU A 1 91 ? -12.116 12.197 26.698 1.00 93.88 91 GLU A C 1
ATOM 697 O O . GLU A 1 91 ? -13.263 11.909 27.055 1.00 93.88 91 GLU A O 1
ATOM 702 N N . THR A 1 92 ? -11.853 12.912 25.605 1.00 95.06 92 THR A N 1
ATOM 703 C CA . THR A 1 92 ? -12.849 13.532 24.725 1.00 95.06 92 THR A CA 1
ATOM 704 C C . THR A 1 92 ? -13.640 12.525 23.904 1.00 95.06 92 THR A C 1
ATOM 706 O O . THR A 1 92 ? -14.807 12.783 23.629 1.00 95.06 92 THR A O 1
ATOM 709 N N . SER A 1 93 ? -13.048 11.385 23.539 1.00 93.38 93 SER A N 1
ATOM 710 C CA . SER A 1 93 ? -13.676 10.403 22.645 1.00 93.38 93 SER A CA 1
ATOM 711 C C . SER A 1 93 ? -13.896 9.032 23.280 1.00 93.38 93 SER A C 1
ATOM 713 O O . SER A 1 93 ? -14.601 8.206 22.703 1.00 93.38 93 SER A O 1
ATOM 715 N N . GLN A 1 94 ? -13.321 8.747 24.456 1.00 94.19 94 GLN A N 1
ATOM 716 C CA . GLN A 1 94 ? -13.360 7.400 25.045 1.00 94.19 94 GLN A CA 1
ATOM 717 C C . GLN A 1 94 ? -14.775 6.838 25.242 1.00 94.19 94 GLN A C 1
ATOM 719 O O . GLN A 1 94 ? -14.971 5.626 25.185 1.00 94.19 94 GLN A O 1
ATOM 724 N N . LYS A 1 95 ? -15.768 7.707 25.465 1.00 95.50 95 LYS A N 1
ATOM 725 C CA . LYS A 1 95 ? -17.166 7.310 25.696 1.00 95.50 95 LYS A CA 1
ATOM 726 C C . LYS A 1 95 ? -17.913 6.991 24.400 1.00 95.50 95 LYS A C 1
ATOM 728 O O . LYS A 1 95 ? -18.917 6.286 24.449 1.00 95.50 95 LYS A O 1
ATOM 733 N N . ASP A 1 96 ? -17.396 7.457 23.266 1.00 96.25 96 ASP A N 1
ATOM 734 C CA . ASP A 1 96 ? -18.005 7.297 21.943 1.00 96.25 96 ASP A CA 1
ATOM 735 C C . ASP A 1 96 ? -17.420 6.103 21.171 1.00 96.25 96 ASP A C 1
ATOM 737 O O . ASP A 1 96 ? -17.813 5.820 20.037 1.00 96.25 96 ASP A O 1
ATOM 741 N N . ILE A 1 97 ? -16.477 5.373 21.777 1.00 93.81 97 ILE A N 1
ATOM 742 C CA . ILE A 1 97 ? -15.794 4.237 21.161 1.00 93.81 97 ILE A CA 1
ATOM 743 C C . ILE A 1 97 ? -16.302 2.926 21.764 1.00 93.81 97 ILE A C 1
ATOM 745 O O . ILE A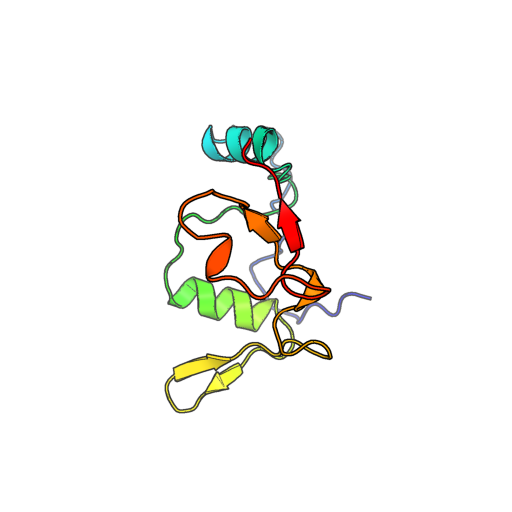 1 97 ? -16.261 2.699 22.972 1.00 93.81 97 ILE A O 1
ATOM 749 N N . TRP A 1 98 ? -16.717 1.994 20.902 1.00 94.00 98 TRP A N 1
ATOM 750 C CA . TRP A 1 98 ? -17.027 0.622 21.315 1.00 94.00 98 TRP A CA 1
ATOM 751 C C . TRP A 1 98 ? -15.754 -0.190 21.536 1.00 94.00 98 TRP A C 1
ATOM 753 O O . TRP A 1 98 ? -15.277 -0.871 20.627 1.00 94.00 98 TRP A O 1
ATOM 763 N N . TRP A 1 99 ? -15.188 -0.108 22.733 1.00 94.50 99 TRP A N 1
ATOM 764 C CA . TRP A 1 99 ? -13.994 -0.860 23.111 1.00 94.50 99 TRP A CA 1
ATOM 765 C C . TRP A 1 99 ? -14.201 -2.375 23.029 1.00 94.50 99 TRP A C 1
ATOM 767 O O . TRP A 1 99 ? -15.277 -2.897 23.325 1.00 94.50 99 TRP A O 1
ATOM 777 N N . GLY A 1 100 ? -13.162 -3.101 22.610 1.00 91.62 100 GLY A N 1
ATOM 778 C CA . GLY A 1 100 ? -13.236 -4.553 22.491 1.00 91.62 100 GLY A CA 1
ATOM 779 C C . GLY A 1 100 ? -12.106 -5.163 21.660 1.00 91.62 100 GLY A C 1
ATOM 780 O O . GLY A 1 100 ? -11.108 -4.502 21.377 1.00 91.62 100 GLY A O 1
ATOM 781 N N . PRO A 1 101 ? -12.254 -6.417 21.196 1.00 89.75 101 PRO A N 1
ATOM 782 C CA . PRO A 1 101 ? -11.186 -7.156 20.509 1.00 89.75 101 PRO A CA 1
ATOM 783 C C . PRO A 1 101 ? -10.770 -6.573 19.143 1.00 89.75 101 PRO A C 1
ATOM 785 O O . PRO A 1 101 ? -9.819 -7.062 18.537 1.00 89.75 101 PRO A O 1
ATOM 788 N N . VAL A 1 102 ? -11.500 -5.574 18.636 1.00 91.56 102 VAL A N 1
ATOM 789 C CA . VAL A 1 102 ? -11.227 -4.872 17.368 1.00 91.56 102 VAL A CA 1
ATOM 790 C C . VAL A 1 102 ? -10.805 -3.416 17.595 1.00 91.56 102 VAL A C 1
ATOM 792 O O . VAL A 1 102 ? -9.985 -2.894 16.847 1.00 91.56 102 VAL A O 1
ATOM 795 N N . ASN A 1 103 ? -11.361 -2.746 18.606 1.00 93.81 103 ASN A N 1
ATOM 796 C CA . ASN A 1 103 ? -11.001 -1.379 18.980 1.00 93.81 103 ASN A CA 1
ATOM 797 C C . ASN A 1 103 ? -10.105 -1.459 20.213 1.00 93.81 103 ASN A C 1
ATOM 799 O O . ASN A 1 103 ? -10.604 -1.493 21.337 1.00 93.81 103 ASN A O 1
ATOM 803 N N . THR A 1 104 ? -8.798 -1.580 19.993 1.00 93.19 104 THR A N 1
ATOM 804 C CA . THR A 1 104 ? -7.827 -1.749 21.077 1.00 93.19 104 THR A CA 1
ATOM 805 C C . THR A 1 104 ? -7.256 -0.391 21.492 1.00 93.19 104 THR A C 1
ATOM 807 O O . THR A 1 104 ? -6.730 0.311 20.620 1.00 93.19 104 THR A O 1
ATOM 810 N N . PRO A 1 105 ? -7.335 -0.022 22.784 1.00 94.12 105 PRO A N 1
ATOM 811 C CA . PRO A 1 105 ? -6.780 1.233 23.269 1.00 94.12 105 PRO A CA 1
ATOM 812 C C . PRO A 1 105 ? -5.248 1.215 23.210 1.00 94.12 105 PRO A C 1
ATOM 814 O O . PRO A 1 105 ? -4.604 0.166 23.332 1.00 94.12 105 PRO A O 1
ATOM 817 N N . ILE A 1 106 ? -4.664 2.389 23.005 1.00 94.44 106 ILE A N 1
ATOM 818 C CA . ILE A 1 106 ? -3.246 2.670 23.218 1.00 94.44 106 ILE A CA 1
ATOM 819 C C . ILE A 1 106 ? -3.136 3.974 24.007 1.00 94.44 106 ILE A C 1
ATOM 821 O O . ILE A 1 106 ? -3.937 4.885 23.804 1.00 94.44 106 ILE A O 1
ATOM 825 N N . SER A 1 107 ? -2.167 4.055 24.915 1.00 92.31 107 SER A N 1
ATOM 826 C CA . SER A 1 107 ? -1.904 5.285 25.656 1.00 92.31 107 SER A CA 1
ATOM 827 C C . SER A 1 107 ? -1.333 6.362 24.737 1.00 92.31 107 SER A C 1
ATOM 829 O O . SER A 1 107 ? -0.644 6.056 23.757 1.00 92.31 107 SER A O 1
ATOM 831 N N . GLU A 1 108 ? -1.573 7.620 25.091 1.00 86.69 108 GLU A N 1
ATOM 832 C CA . GLU A 1 108 ? -0.828 8.744 24.532 1.00 86.69 108 GLU A CA 1
ATOM 833 C C . GLU A 1 108 ? 0.675 8.582 24.837 1.00 86.69 108 GLU A C 1
ATOM 835 O O . GLU A 1 108 ? 1.057 7.916 25.809 1.00 86.69 108 GLU A O 1
ATOM 840 N N . LYS A 1 109 ? 1.522 9.088 23.939 1.00 73.62 109 LYS A N 1
ATOM 841 C CA . LYS A 1 109 ? 2.979 8.940 23.995 1.00 73.62 109 LYS A CA 1
ATOM 842 C C . LYS A 1 109 ? 3.642 10.199 24.523 1.00 73.62 109 LYS A C 1
ATOM 844 O O . LYS A 1 109 ? 3.234 11.284 24.061 1.00 73.62 109 LYS A O 1
#

pLDDT: mean 82.53, std 18.46, range [32.12, 96.94]

Sequence (109 aa):
MVNTRPGSPYTGYRPASANSVHTKVEEDLHEYAGIDYDKVTIMRNPSVAVLYEQALTYEQGTVISSAGALCAYSGKKTGRSPKDKRIVEEETSQKDIWWGPVNTPISEK

Radius of gyration: 20.48 Å; chains: 1; bounding box: 50×33×49 Å